Protein AF-A0A7V6WIH4-F1 (afdb_monomer)

Structure (mmCIF, N/CA/C/O backbone):
data_AF-A0A7V6WIH4-F1
#
_entry.id   AF-A0A7V6WIH4-F1
#
loop_
_atom_site.group_PDB
_atom_site.id
_atom_site.type_symbol
_atom_site.label_atom_id
_atom_site.label_alt_id
_atom_site.label_comp_id
_atom_site.label_asym_id
_atom_site.label_entity_id
_atom_site.label_seq_id
_atom_site.pdbx_PDB_ins_code
_atom_site.Cartn_x
_atom_site.Cartn_y
_atom_site.Cartn_z
_atom_site.occupancy
_atom_site.B_iso_or_equiv
_atom_site.auth_seq_id
_atom_site.auth_comp_id
_atom_site.auth_asym_id
_atom_site.auth_atom_id
_atom_site.pdbx_PDB_model_num
ATOM 1 N N . PRO A 1 1 ? -3.253 19.210 -5.381 1.00 38.34 1 PRO A N 1
ATOM 2 C CA . PRO A 1 1 ? -4.485 18.785 -4.675 1.00 38.34 1 PRO A CA 1
ATOM 3 C C . PRO A 1 1 ? -4.181 18.405 -3.219 1.00 38.34 1 PRO A C 1
ATOM 5 O O . PRO A 1 1 ? -3.589 17.361 -2.953 1.00 38.34 1 PRO A O 1
ATOM 8 N N . ILE A 1 2 ? -4.529 19.289 -2.285 1.00 38.56 2 ILE A N 1
ATOM 9 C CA . ILE A 1 2 ? -4.472 19.001 -0.850 1.00 38.56 2 ILE A CA 1
ATOM 10 C C . ILE A 1 2 ? -5.662 18.072 -0.591 1.00 38.56 2 ILE A C 1
ATOM 12 O O . ILE A 1 2 ? -6.798 18.453 -0.852 1.00 38.56 2 ILE A O 1
ATOM 16 N N . ILE A 1 3 ? -5.415 16.820 -0.205 1.00 53.72 3 ILE A N 1
ATOM 17 C CA . ILE A 1 3 ? -6.493 15.865 0.073 1.00 53.72 3 ILE A CA 1
ATOM 18 C C . ILE A 1 3 ? -7.196 16.353 1.342 1.00 53.72 3 ILE A C 1
ATOM 20 O O . ILE A 1 3 ? -6.710 16.119 2.449 1.00 53.72 3 ILE A O 1
ATOM 24 N N . GLU A 1 4 ? -8.306 17.073 1.180 1.00 48.56 4 GLU A N 1
ATOM 25 C CA . GLU A 1 4 ? -9.159 17.480 2.292 1.00 48.56 4 GLU A CA 1
ATOM 26 C C . GLU A 1 4 ? -9.655 16.239 3.027 1.00 48.56 4 GLU A C 1
ATOM 28 O O . GLU A 1 4 ? -10.261 15.315 2.468 1.00 48.56 4 GLU A O 1
ATOM 33 N N . LYS A 1 5 ? -9.331 16.201 4.314 1.00 51.53 5 LYS A N 1
ATOM 34 C CA . LYS A 1 5 ? -9.581 15.076 5.198 1.00 51.53 5 LYS A CA 1
ATOM 35 C C . LYS A 1 5 ? -11.050 15.124 5.619 1.00 51.53 5 LYS A C 1
ATOM 37 O O . LYS A 1 5 ? -11.353 15.592 6.705 1.00 51.53 5 LYS A O 1
ATOM 42 N N . ARG A 1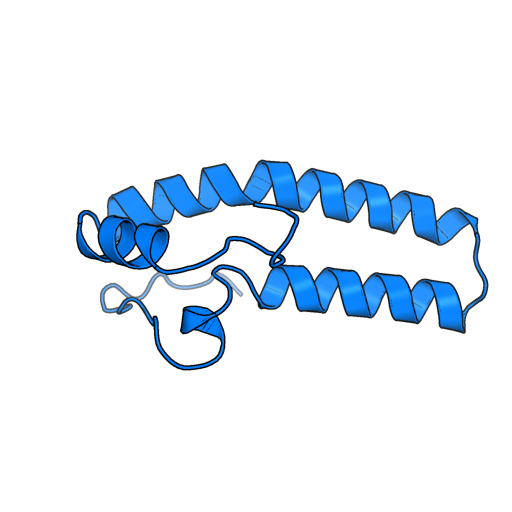 6 ? -11.958 14.666 4.747 1.00 59.22 6 ARG A N 1
ATOM 43 C CA . ARG A 1 6 ? -13.399 14.588 5.061 1.00 59.22 6 ARG A CA 1
ATOM 44 C C . ARG A 1 6 ? -13.584 13.804 6.356 1.00 59.22 6 ARG A C 1
ATOM 46 O O . ARG A 1 6 ? -13.069 12.685 6.446 1.00 59.22 6 ARG A O 1
ATOM 53 N N . GLU A 1 7 ? -14.255 14.386 7.342 1.00 57.81 7 GLU A N 1
ATOM 54 C CA . GLU A 1 7 ? -14.412 13.793 8.674 1.00 57.81 7 GLU A CA 1
ATOM 55 C C . GLU A 1 7 ? -15.180 12.461 8.609 1.00 57.81 7 GLU A C 1
ATOM 57 O O . GLU A 1 7 ? -14.755 11.493 9.240 1.00 57.81 7 GLU A O 1
ATOM 62 N N . ASP A 1 8 ? -16.132 12.340 7.679 1.00 63.50 8 ASP A N 1
ATOM 63 C CA . ASP A 1 8 ? -17.038 11.189 7.510 1.00 63.50 8 ASP A CA 1
ATOM 64 C C . ASP A 1 8 ? -16.498 10.026 6.659 1.00 63.50 8 ASP A C 1
ATOM 66 O O . ASP A 1 8 ? -17.266 9.244 6.088 1.00 63.50 8 ASP A O 1
ATOM 70 N N . GLN A 1 9 ? -15.179 9.889 6.501 1.00 69.25 9 GLN A N 1
ATOM 71 C CA . GLN A 1 9 ? -14.663 8.719 5.785 1.00 69.25 9 GLN A CA 1
ATOM 72 C C . GLN A 1 9 ? -14.953 7.453 6.585 1.00 69.25 9 GLN A C 1
ATOM 74 O O . GLN A 1 9 ? -14.385 7.271 7.656 1.00 69.25 9 GLN A O 1
ATOM 79 N N . LYS A 1 10 ? -15.797 6.578 6.035 1.00 77.44 10 LYS A N 1
ATOM 80 C CA . LYS A 1 10 ? -16.060 5.231 6.552 1.00 77.44 10 LYS A CA 1
ATOM 81 C C . LYS A 1 10 ? -14.987 4.256 6.077 1.00 77.44 10 LYS A C 1
ATOM 83 O O . LYS A 1 10 ? -14.437 4.419 4.984 1.00 77.44 10 LYS A O 1
ATOM 88 N N . LEU A 1 11 ? -14.701 3.234 6.882 1.00 81.12 11 LEU A N 1
ATOM 89 C CA . LEU A 1 11 ? -13.786 2.172 6.486 1.00 81.12 11 LEU A CA 1
ATOM 90 C C . LEU A 1 11 ? -14.466 1.279 5.439 1.00 81.12 11 LEU A C 1
ATOM 92 O O . LEU A 1 11 ? -15.481 0.644 5.708 1.00 81.12 11 LEU A O 1
ATOM 96 N N . ILE A 1 12 ? -13.902 1.223 4.233 1.00 83.44 12 ILE A N 1
ATOM 97 C CA . ILE A 1 12 ? -14.390 0.334 3.175 1.00 83.44 12 ILE A CA 1
ATOM 98 C C . ILE A 1 12 ? -13.647 -0.994 3.286 1.00 83.44 12 ILE A C 1
ATOM 100 O O . ILE A 1 12 ? -12.431 -1.049 3.117 1.00 83.44 12 ILE A O 1
ATOM 104 N N . THR A 1 13 ? -14.390 -2.063 3.563 1.00 82.94 13 THR A N 1
ATOM 105 C CA . THR A 1 13 ? -13.859 -3.425 3.744 1.00 82.94 13 THR A CA 1
ATOM 106 C C . THR A 1 13 ? -14.444 -4.431 2.750 1.00 82.94 13 THR A C 1
ATOM 108 O O . THR A 1 13 ? -14.102 -5.609 2.791 1.00 82.94 13 THR A O 1
ATOM 111 N N . SER A 1 14 ? -15.324 -3.988 1.850 1.00 82.00 14 SER A N 1
ATOM 112 C CA . SER A 1 14 ? -15.997 -4.832 0.864 1.00 82.00 14 SER A CA 1
ATOM 113 C C . SER A 1 14 ? -15.220 -4.939 -0.455 1.00 82.00 14 SER A C 1
ATOM 115 O O . SER A 1 14 ? -14.351 -4.123 -0.776 1.00 82.00 14 SER A O 1
ATOM 117 N N . GLY A 1 15 ? -15.529 -5.978 -1.238 1.00 84.62 15 GLY A N 1
ATOM 118 C CA . GLY A 1 15 ? -14.916 -6.215 -2.547 1.00 84.62 15 GLY A CA 1
ATOM 119 C C . GLY A 1 15 ? -13.420 -6.526 -2.453 1.00 84.62 15 GLY A C 1
ATOM 120 O O . GLY A 1 15 ? -12.995 -7.329 -1.626 1.00 84.62 15 GLY A O 1
ATOM 121 N N . ILE A 1 16 ? -12.613 -5.873 -3.295 1.00 81.44 16 ILE A N 1
ATOM 122 C CA . ILE A 1 16 ? -11.158 -6.097 -3.382 1.00 81.44 16 ILE A CA 1
ATOM 123 C C . ILE A 1 16 ? -10.461 -5.789 -2.045 1.00 81.44 16 ILE A C 1
ATOM 125 O O . ILE A 1 16 ? -9.536 -6.503 -1.656 1.00 81.44 16 ILE A O 1
ATOM 129 N N . TYR A 1 17 ? -10.945 -4.783 -1.308 1.00 82.12 17 TYR A N 1
ATOM 130 C CA . TYR A 1 17 ? -10.424 -4.435 0.018 1.00 82.12 17 TYR A CA 1
ATOM 131 C C . TYR A 1 17 ? -10.667 -5.550 1.052 1.00 82.12 17 TYR A C 1
ATOM 133 O O . TYR A 1 17 ? -9.855 -5.755 1.946 1.00 82.12 17 TYR A O 1
ATOM 141 N N . GLY A 1 18 ? -11.713 -6.365 0.884 1.00 79.25 18 GLY A N 1
ATOM 142 C CA . GLY A 1 18 ? -11.949 -7.548 1.719 1.00 79.25 18 GLY A CA 1
ATOM 143 C C . GLY A 1 18 ? -10.952 -8.689 1.483 1.00 79.25 18 GLY A C 1
ATOM 144 O O . GLY A 1 18 ? -10.798 -9.559 2.333 1.00 79.25 18 GLY A O 1
ATOM 145 N N . MET A 1 19 ? -10.244 -8.689 0.350 1.00 78.38 19 MET A N 1
ATOM 146 C CA . MET A 1 19 ? -9.227 -9.697 0.029 1.00 78.38 19 MET A CA 1
ATOM 147 C C . MET A 1 19 ? -7.818 -9.202 0.385 1.00 78.38 19 MET A C 1
ATOM 149 O O . MET A 1 19 ? -7.011 -9.954 0.942 1.00 78.38 19 MET A O 1
ATOM 153 N N . VAL A 1 20 ? -7.524 -7.933 0.078 1.00 81.56 20 VAL A N 1
ATOM 154 C CA . VAL A 1 20 ? -6.208 -7.302 0.254 1.00 81.56 20 VAL A CA 1
ATOM 155 C C . VAL A 1 20 ? -6.379 -5.889 0.810 1.00 81.56 20 VAL A C 1
ATOM 157 O O . VAL A 1 20 ? -7.121 -5.092 0.248 1.00 81.56 20 VAL A O 1
ATOM 160 N N . ARG A 1 21 ? -5.641 -5.534 1.870 1.00 83.38 21 ARG A N 1
ATOM 161 C CA . ARG A 1 21 ? -5.726 -4.214 2.525 1.00 83.38 21 ARG A CA 1
ATOM 162 C C . ARG A 1 21 ? -5.230 -3.065 1.660 1.00 83.38 21 ARG A C 1
ATOM 164 O O . ARG A 1 21 ? -5.760 -1.961 1.761 1.00 83.38 21 ARG A O 1
ATOM 171 N N . HIS A 1 22 ? -4.225 -3.314 0.824 1.00 85.06 22 HIS A N 1
ATOM 172 C CA . HIS A 1 22 ? -3.613 -2.284 -0.009 1.00 85.06 22 HIS A CA 1
ATOM 173 C C . HIS A 1 22 ? -3.533 -2.667 -1.499 1.00 85.06 22 HIS A C 1
ATOM 175 O O . HIS A 1 22 ? -2.435 -2.795 -2.052 1.00 85.06 22 HIS A O 1
ATOM 181 N N . PRO A 1 23 ? -4.678 -2.803 -2.193 1.00 84.62 23 PRO A N 1
ATOM 182 C CA . PRO A 1 23 ? -4.702 -3.189 -3.603 1.00 84.62 23 PRO A CA 1
ATOM 183 C C . PRO A 1 23 ? -4.057 -2.133 -4.513 1.00 84.62 23 PRO A C 1
ATOM 185 O O . PRO A 1 23 ? -3.452 -2.484 -5.520 1.00 84.62 23 PRO A O 1
ATOM 188 N N . LEU A 1 24 ? -4.104 -0.852 -4.125 1.00 85.62 24 LEU A N 1
ATOM 189 C CA . LEU A 1 24 ? -3.478 0.245 -4.871 1.00 85.62 24 LEU A CA 1
ATOM 190 C C . LEU A 1 24 ? -1.944 0.162 -4.899 1.00 85.62 24 LEU A C 1
ATOM 192 O O . LEU A 1 24 ? -1.321 0.471 -5.916 1.00 85.62 24 LEU A O 1
ATOM 196 N N . TYR A 1 25 ? -1.318 -0.272 -3.801 1.00 87.25 25 TYR A N 1
ATOM 197 C CA . TYR A 1 25 ? 0.132 -0.481 -3.789 1.00 87.25 25 TYR A CA 1
ATOM 198 C C . TYR A 1 25 ? 0.518 -1.655 -4.691 1.00 87.25 25 TYR A C 1
ATOM 200 O O . TYR A 1 25 ? 1.494 -1.557 -5.434 1.00 87.25 25 TYR A O 1
ATOM 208 N N . LEU A 1 26 ? -0.280 -2.730 -4.686 1.00 85.44 26 LEU A N 1
ATOM 209 C CA . LEU A 1 26 ? -0.078 -3.863 -5.586 1.00 85.44 26 LEU A CA 1
ATOM 210 C C . LEU A 1 26 ? -0.222 -3.445 -7.057 1.00 85.44 26 LEU A C 1
ATOM 212 O O . LEU A 1 26 ? 0.650 -3.769 -7.860 1.00 85.44 26 LEU A O 1
ATOM 216 N N . SER A 1 27 ? -1.262 -2.684 -7.413 1.00 88.44 27 SER A N 1
ATOM 217 C CA . SER A 1 27 ? -1.432 -2.200 -8.788 1.00 88.44 27 SER A CA 1
ATOM 218 C C . SER A 1 27 ? -0.279 -1.299 -9.228 1.00 88.44 27 SER A C 1
ATOM 220 O O . SER A 1 27 ? 0.197 -1.433 -10.350 1.00 88.44 27 SER A O 1
ATOM 222 N N . GLY A 1 28 ? 0.223 -0.427 -8.345 1.00 89.50 28 GLY A N 1
ATOM 223 C CA . GLY A 1 28 ? 1.385 0.414 -8.645 1.00 89.50 28 GLY A CA 1
ATOM 224 C C . GLY A 1 28 ? 2.642 -0.406 -8.947 1.00 89.50 28 GLY A C 1
ATOM 225 O O . GLY A 1 28 ? 3.336 -0.134 -9.926 1.00 89.50 28 GLY A O 1
ATOM 226 N N . LEU A 1 29 ? 2.901 -1.456 -8.160 1.00 89.50 29 LEU A N 1
ATOM 227 C CA . LEU A 1 29 ? 4.015 -2.376 -8.408 1.00 89.50 29 LEU A CA 1
ATOM 228 C C . LEU A 1 29 ? 3.843 -3.163 -9.712 1.00 89.50 29 LEU A C 1
ATOM 230 O O . LEU A 1 29 ? 4.814 -3.325 -10.448 1.00 89.50 29 LEU A O 1
ATOM 234 N N . LEU A 1 30 ? 2.625 -3.614 -10.027 1.00 90.38 30 LEU A N 1
ATOM 235 C CA . LEU A 1 30 ? 2.335 -4.319 -11.279 1.00 90.38 30 LEU A CA 1
ATOM 236 C C . LEU A 1 30 ? 2.526 -3.423 -12.505 1.00 90.38 30 LEU A C 1
ATOM 238 O O . LEU A 1 30 ? 3.100 -3.869 -13.494 1.00 90.38 30 LEU A O 1
ATOM 242 N N . ILE A 1 31 ? 2.102 -2.159 -12.433 1.00 92.12 31 ILE A N 1
ATOM 243 C CA . ILE A 1 31 ? 2.318 -1.182 -13.509 1.00 92.12 31 ILE A CA 1
ATOM 244 C C . ILE A 1 31 ? 3.816 -0.944 -13.715 1.00 92.12 31 ILE A C 1
ATOM 246 O O . ILE A 1 31 ? 4.282 -0.973 -14.854 1.00 92.12 31 ILE A O 1
ATOM 250 N N . LEU A 1 32 ? 4.586 -0.760 -12.637 1.00 90.00 32 LEU A N 1
ATOM 251 C CA . LEU A 1 32 ? 6.042 -0.599 -12.727 1.00 90.00 32 LEU A CA 1
ATOM 252 C C . LEU A 1 32 ? 6.710 -1.836 -13.336 1.00 90.00 32 LEU A C 1
ATOM 254 O O . LEU A 1 32 ? 7.502 -1.713 -14.268 1.00 90.00 32 LEU A O 1
ATOM 258 N N . ALA A 1 33 ? 6.346 -3.030 -12.868 1.00 90.75 33 ALA A N 1
ATOM 259 C CA . ALA A 1 33 ? 6.869 -4.282 -13.402 1.00 90.75 33 ALA A CA 1
ATOM 260 C C . ALA A 1 33 ? 6.529 -4.455 -14.892 1.00 90.75 33 ALA A C 1
ATOM 262 O O . ALA A 1 33 ? 7.419 -4.740 -15.692 1.00 90.75 33 ALA A O 1
ATOM 263 N N . GLY A 1 34 ? 5.272 -4.223 -15.285 1.00 92.25 34 GLY A N 1
ATOM 264 C CA . GLY A 1 34 ? 4.838 -4.289 -16.682 1.00 92.25 34 GLY A CA 1
ATOM 265 C C . GLY A 1 34 ? 5.557 -3.272 -17.568 1.00 92.25 34 GLY A C 1
ATOM 266 O O . GLY A 1 34 ? 5.974 -3.609 -18.672 1.00 92.25 34 GLY A O 1
ATOM 267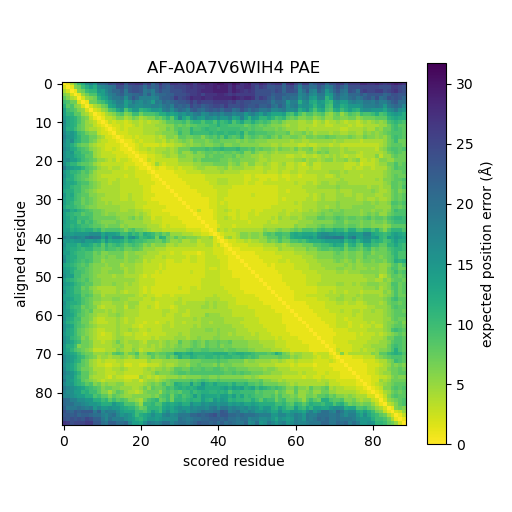 N N . THR A 1 35 ? 5.793 -2.064 -17.053 1.00 91.31 35 THR A N 1
ATOM 268 C CA . THR A 1 35 ? 6.569 -1.024 -17.745 1.00 91.31 35 THR A CA 1
ATOM 269 C C . THR A 1 35 ? 8.013 -1.478 -17.969 1.00 91.31 35 THR A C 1
ATOM 271 O O . THR A 1 35 ? 8.525 -1.380 -19.083 1.00 91.31 35 THR A O 1
ATOM 274 N N . ASN A 1 36 ? 8.666 -2.049 -16.953 1.00 91.75 36 ASN A N 1
ATOM 275 C CA . ASN A 1 36 ? 10.035 -2.555 -17.100 1.00 91.75 36 ASN A CA 1
ATOM 276 C C . ASN A 1 36 ? 10.131 -3.676 -18.138 1.00 91.75 36 ASN A C 1
ATOM 278 O O . ASN A 1 36 ? 11.102 -3.722 -18.891 1.00 91.75 36 ASN A O 1
ATOM 282 N N . ILE A 1 37 ? 9.139 -4.575 -18.163 1.00 92.81 37 ILE A N 1
ATOM 283 C CA . ILE A 1 37 ? 9.063 -5.669 -19.139 1.00 92.81 37 ILE A CA 1
ATOM 284 C C . ILE A 1 37 ? 8.878 -5.097 -20.546 1.00 92.81 37 ILE A C 1
ATOM 286 O O . ILE A 1 37 ? 9.620 -5.474 -21.448 1.00 92.81 37 ILE A O 1
ATOM 290 N N . TYR A 1 38 ? 7.947 -4.155 -20.719 1.00 93.38 38 TYR A N 1
ATOM 291 C CA . TYR A 1 38 ? 7.651 -3.533 -22.011 1.00 93.38 38 TYR A CA 1
ATOM 292 C C . TYR A 1 38 ? 8.871 -2.830 -22.623 1.00 93.38 38 TYR A C 1
ATOM 294 O O . TYR A 1 38 ? 9.151 -2.996 -23.806 1.00 93.38 38 TYR A O 1
ATOM 302 N N . PHE A 1 39 ? 9.636 -2.089 -21.815 1.00 92.06 39 PHE A N 1
ATOM 303 C CA . PHE A 1 39 ? 10.839 -1.388 -22.281 1.00 92.06 39 PHE A CA 1
ATOM 304 C C . PHE A 1 39 ? 12.118 -2.245 -22.251 1.00 92.06 39 PHE A C 1
ATOM 306 O O . PH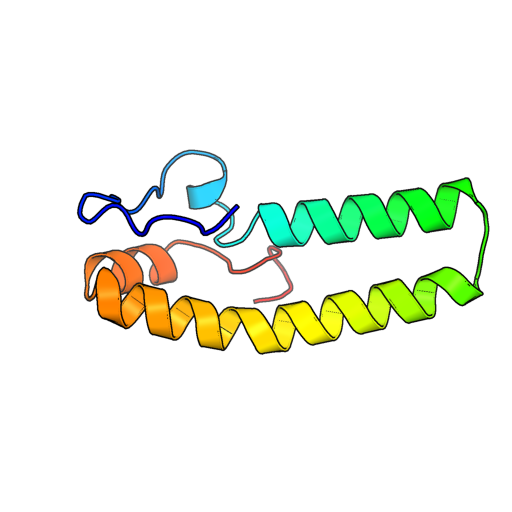E A 1 39 ? 13.170 -1.782 -22.688 1.00 92.06 39 PHE A O 1
ATOM 313 N N . GLY A 1 40 ? 12.073 -3.464 -21.702 1.00 88.69 40 GLY A N 1
ATOM 314 C CA . GLY A 1 40 ? 13.225 -4.372 -21.611 1.00 88.69 40 GLY A CA 1
ATOM 315 C C . GLY A 1 40 ? 14.389 -3.870 -20.739 1.00 88.69 40 GLY A C 1
ATOM 316 O O . GLY A 1 40 ? 15.491 -4.422 -20.792 1.00 88.69 40 GLY A O 1
ATOM 317 N N . SER A 1 41 ? 14.185 -2.823 -19.934 1.00 84.25 41 SER A N 1
ATOM 318 C CA . SER A 1 41 ? 15.264 -2.184 -19.176 1.00 84.25 41 SER A CA 1
ATOM 319 C C . SER A 1 41 ? 15.556 -2.924 -17.872 1.00 84.25 41 SER A C 1
ATOM 321 O O . SER A 1 41 ? 14.791 -2.867 -16.908 1.00 84.25 41 SER A O 1
ATOM 323 N N . LYS A 1 42 ? 16.723 -3.575 -17.806 1.00 84.44 42 LYS A N 1
ATOM 324 C CA . LYS A 1 42 ? 17.209 -4.245 -16.586 1.00 84.44 42 LYS A CA 1
ATOM 325 C C . LYS A 1 42 ? 17.458 -3.262 -15.436 1.00 84.44 42 LYS A C 1
ATOM 327 O O . LYS A 1 42 ? 17.238 -3.607 -14.282 1.00 84.44 42 LYS A O 1
ATOM 332 N N . TRP A 1 43 ? 17.855 -2.028 -15.744 1.00 89.25 43 TRP A N 1
ATOM 333 C CA . TRP A 1 43 ? 18.125 -0.990 -14.744 1.00 89.25 43 TRP A CA 1
ATOM 334 C C . TRP A 1 43 ? 16.854 -0.447 -14.084 1.00 89.25 43 TRP A C 1
ATOM 336 O O . TRP A 1 43 ? 16.874 -0.102 -12.903 1.00 89.25 43 TRP A O 1
ATOM 346 N N . ALA A 1 44 ? 15.727 -0.435 -14.801 1.00 88.81 44 ALA A N 1
ATOM 347 C CA . ALA A 1 44 ? 14.448 0.033 -14.264 1.00 88.81 44 ALA A CA 1
ATOM 348 C C . ALA A 1 44 ? 13.921 -0.851 -13.109 1.00 88.81 44 ALA A C 1
ATOM 350 O O . ALA A 1 44 ? 13.205 -0.378 -12.218 1.00 88.81 44 ALA A O 1
ATOM 351 N N . TRP A 1 45 ? 14.371 -2.110 -13.039 1.00 89.81 45 TRP A N 1
ATOM 352 C CA . TRP A 1 45 ? 14.074 -3.003 -11.918 1.00 89.81 45 TRP A CA 1
ATOM 353 C C . TRP A 1 45 ? 14.641 -2.517 -10.586 1.00 89.81 45 TRP A C 1
ATOM 355 O O . TRP A 1 45 ? 13.996 -2.726 -9.560 1.00 89.81 45 TRP A O 1
ATOM 365 N N . VAL A 1 46 ? 15.772 -1.800 -10.580 1.00 92.75 46 VAL A N 1
ATOM 366 C CA . VAL A 1 46 ? 16.320 -1.196 -9.352 1.00 92.75 46 VAL A CA 1
ATOM 367 C C . VAL A 1 46 ? 15.312 -0.214 -8.752 1.00 92.75 46 VAL A C 1
ATOM 369 O O . VAL A 1 46 ? 15.028 -0.266 -7.556 1.00 92.75 46 VAL A O 1
ATOM 372 N N . GLY A 1 47 ? 14.696 0.621 -9.594 1.00 90.62 47 GLY A N 1
ATOM 373 C CA . GLY A 1 47 ? 13.643 1.546 -9.171 1.00 90.62 47 GLY A CA 1
ATOM 374 C C . GLY A 1 47 ? 12.398 0.826 -8.650 1.00 90.62 47 GLY A C 1
ATOM 375 O O . GLY A 1 47 ? 11.795 1.258 -7.670 1.00 90.62 47 GLY A O 1
ATOM 376 N N . THR A 1 48 ? 12.044 -0.314 -9.245 1.00 90.50 48 THR A N 1
ATOM 377 C CA . THR A 1 48 ? 10.891 -1.120 -8.802 1.00 90.50 48 THR A CA 1
ATOM 378 C C . THR A 1 48 ? 11.137 -1.786 -7.451 1.00 90.50 48 THR A C 1
ATOM 380 O O . THR A 1 48 ? 10.258 -1.760 -6.589 1.00 90.50 48 THR A O 1
ATOM 383 N N . VAL A 1 49 ? 12.342 -2.312 -7.214 1.00 91.06 49 VAL A N 1
ATOM 384 C CA . VAL A 1 49 ? 12.726 -2.844 -5.898 1.00 91.06 49 VAL A CA 1
ATOM 385 C C . VAL A 1 49 ? 12.744 -1.725 -4.855 1.00 91.06 49 VAL A C 1
ATOM 387 O O . VAL A 1 49 ? 12.199 -1.902 -3.766 1.00 91.06 49 VAL A O 1
ATOM 390 N N . ALA A 1 50 ? 13.286 -0.550 -5.188 1.00 92.50 50 ALA A N 1
ATOM 391 C CA . ALA A 1 50 ? 13.263 0.603 -4.291 1.00 92.50 50 ALA A CA 1
ATOM 392 C C . ALA A 1 50 ? 11.823 1.023 -3.935 1.00 92.50 50 ALA A C 1
ATOM 394 O O . ALA A 1 50 ? 11.509 1.223 -2.760 1.00 92.50 50 ALA A O 1
ATOM 395 N N . ALA A 1 51 ? 10.924 1.081 -4.923 1.00 89.62 51 ALA A N 1
ATOM 396 C CA . ALA A 1 51 ? 9.507 1.367 -4.705 1.00 89.62 51 ALA A CA 1
ATOM 397 C C . ALA A 1 51 ? 8.844 0.325 -3.789 1.00 89.62 51 ALA A C 1
ATOM 399 O O . ALA A 1 51 ? 8.112 0.692 -2.868 1.00 89.62 51 ALA A O 1
ATOM 400 N N . MET A 1 52 ? 9.146 -0.963 -3.981 1.00 89.56 52 MET A N 1
ATOM 401 C CA . MET A 1 52 ? 8.655 -2.042 -3.122 1.00 89.56 52 MET A CA 1
ATOM 402 C C . MET A 1 52 ? 9.114 -1.868 -1.668 1.00 89.56 52 MET A C 1
ATOM 404 O O 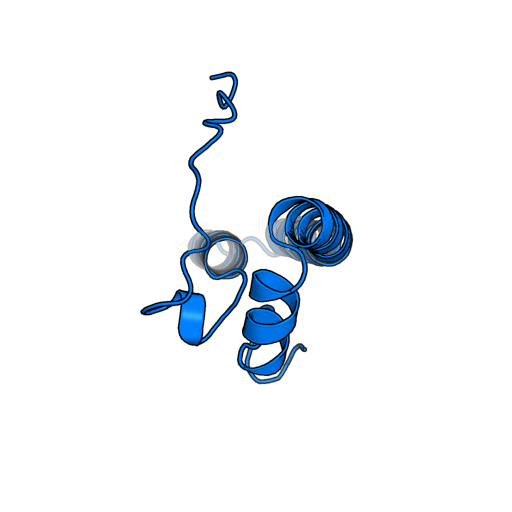. MET A 1 52 ? 8.292 -1.953 -0.755 1.00 89.56 52 MET A O 1
ATOM 408 N N . VAL A 1 53 ? 10.392 -1.554 -1.434 1.00 89.94 53 VAL A N 1
ATOM 409 C CA . VAL A 1 53 ? 10.922 -1.294 -0.083 1.00 89.94 53 VAL A CA 1
ATOM 410 C C . VAL A 1 53 ? 10.231 -0.089 0.560 1.00 89.94 53 VAL A C 1
ATOM 412 O O . VAL A 1 53 ? 9.809 -0.162 1.715 1.00 89.94 53 VAL A O 1
ATOM 415 N N . ILE A 1 54 ? 10.044 1.002 -0.188 1.00 90.19 54 ILE A N 1
ATOM 416 C CA . ILE A 1 54 ? 9.342 2.196 0.306 1.00 90.19 54 ILE A CA 1
ATOM 417 C 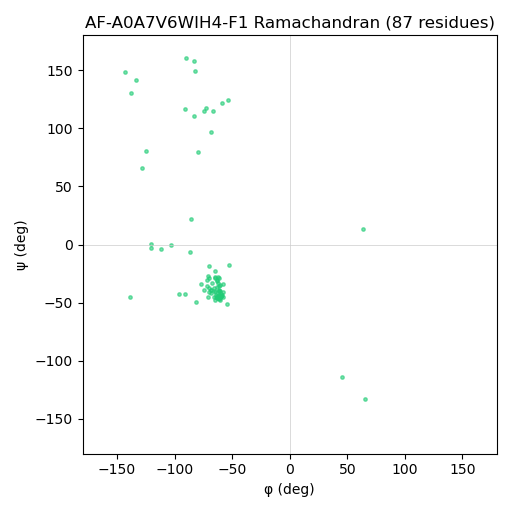C . ILE A 1 54 ? 7.908 1.852 0.720 1.00 90.19 54 ILE A C 1
ATOM 419 O O . ILE A 1 54 ? 7.467 2.272 1.791 1.00 90.19 54 ILE A O 1
ATOM 423 N N . ILE A 1 55 ? 7.187 1.074 -0.091 1.00 87.81 55 ILE A N 1
ATOM 424 C CA . ILE A 1 55 ? 5.821 0.627 0.214 1.00 87.81 55 ILE A CA 1
ATOM 425 C C . ILE A 1 55 ? 5.797 -0.202 1.505 1.00 87.81 55 ILE A C 1
ATOM 427 O O . ILE A 1 55 ? 4.971 0.060 2.382 1.00 87.81 55 ILE A O 1
ATOM 431 N N . LEU A 1 56 ? 6.733 -1.141 1.671 1.00 86.06 56 LEU A N 1
ATOM 432 C CA . LEU A 1 56 ? 6.826 -1.974 2.876 1.00 86.06 56 LEU A CA 1
ATOM 433 C C . LEU A 1 56 ? 7.082 -1.150 4.147 1.00 86.06 56 LEU A C 1
ATOM 435 O O . LEU A 1 56 ? 6.530 -1.466 5.200 1.00 86.06 56 LEU A O 1
ATOM 439 N N . VAL A 1 57 ? 7.859 -0.069 4.053 1.00 88.25 57 VAL A N 1
ATOM 440 C CA . VAL A 1 57 ? 8.101 0.855 5.177 1.00 88.25 57 VAL A CA 1
ATOM 441 C C . VAL A 1 57 ? 6.907 1.788 5.418 1.00 88.25 57 VAL A C 1
ATOM 443 O O . VAL A 1 57 ? 6.604 2.145 6.560 1.00 88.25 57 VAL A O 1
ATOM 446 N N . ARG A 1 58 ? 6.196 2.187 4.358 1.00 87.69 58 ARG A N 1
ATOM 447 C CA . ARG A 1 58 ? 5.055 3.114 4.427 1.00 87.69 58 ARG A CA 1
ATOM 448 C C . ARG A 1 58 ? 3.798 2.476 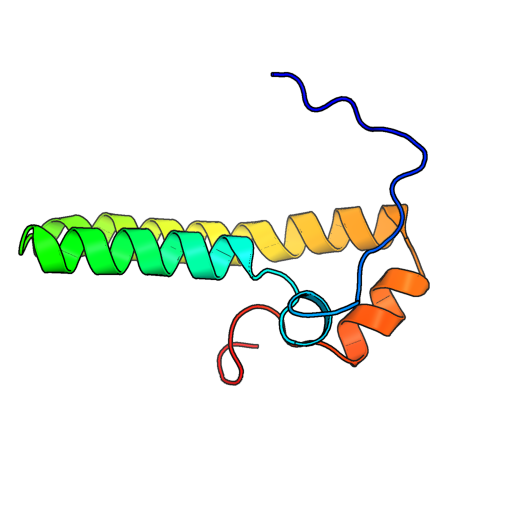5.000 1.00 87.69 58 ARG A C 1
ATOM 450 O O . ARG A 1 58 ? 3.114 3.129 5.789 1.00 87.69 58 ARG A O 1
ATOM 457 N N . ILE A 1 59 ? 3.515 1.223 4.653 1.00 87.12 59 ILE A N 1
ATOM 458 C CA . ILE A 1 59 ? 2.293 0.526 5.074 1.00 87.12 59 ILE A CA 1
ATOM 459 C C . ILE A 1 59 ? 2.108 0.543 6.599 1.00 87.12 59 ILE A C 1
ATOM 461 O O . ILE A 1 59 ? 1.061 1.002 7.046 1.00 87.12 59 ILE A O 1
ATOM 465 N N . PRO A 1 60 ? 3.092 0.167 7.439 1.00 85.88 60 PRO A N 1
ATOM 466 C CA . PRO A 1 60 ? 2.933 0.214 8.893 1.00 85.88 60 PRO A CA 1
ATOM 467 C C . PRO A 1 60 ? 2.598 1.610 9.436 1.00 85.88 60 PRO A C 1
ATOM 469 O O . PRO A 1 60 ? 1.860 1.735 10.414 1.00 85.88 60 PRO A O 1
ATOM 472 N N . LEU A 1 61 ? 3.132 2.670 8.819 1.00 87.38 61 LEU A N 1
ATOM 473 C CA . LEU A 1 61 ? 2.840 4.052 9.209 1.00 87.38 61 LEU A CA 1
ATOM 474 C C . LEU A 1 61 ? 1.402 4.438 8.854 1.00 87.38 61 LEU A C 1
ATO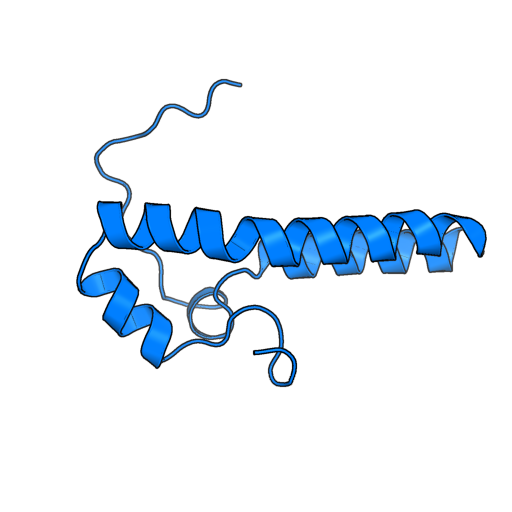M 476 O O . LEU A 1 61 ? 0.752 5.161 9.610 1.00 87.38 61 LEU A O 1
ATOM 480 N N . GLU A 1 62 ? 0.905 3.957 7.721 1.00 86.00 62 GLU A N 1
ATOM 481 C CA . GLU A 1 62 ? -0.475 4.151 7.293 1.00 86.00 62 GLU A CA 1
ATOM 482 C C . GLU A 1 62 ? -1.449 3.344 8.158 1.00 86.00 62 GLU A C 1
ATOM 484 O O . GLU A 1 62 ? -2.409 3.911 8.678 1.00 86.00 62 GLU A O 1
ATOM 489 N N . GLU A 1 63 ? -1.145 2.074 8.440 1.00 86.62 63 GLU A N 1
ATOM 490 C CA . GLU A 1 63 ? -1.940 1.238 9.345 1.00 86.62 63 GLU A CA 1
ATOM 491 C C . GLU A 1 63 ? -2.051 1.868 10.738 1.00 86.62 63 GLU A C 1
ATOM 493 O O . GLU A 1 63 ? -3.134 1.882 11.312 1.00 86.62 63 GLU A O 1
ATOM 498 N N . LYS A 1 64 ? -0.972 2.452 11.277 1.00 87.06 64 LYS A N 1
ATOM 499 C CA . LYS A 1 64 ? -1.023 3.181 12.559 1.00 87.06 64 LYS A CA 1
ATOM 500 C C . LYS A 1 64 ? -1.990 4.368 12.512 1.00 87.06 64 LYS A C 1
ATOM 502 O O . LYS A 1 64 ? -2.716 4.603 13.477 1.00 87.06 64 LYS A O 1
ATOM 507 N N . LYS A 1 65 ? -2.024 5.110 11.401 1.00 86.62 65 LYS A N 1
ATOM 508 C CA . LYS A 1 65 ? -2.968 6.225 11.210 1.00 86.62 65 LYS A CA 1
ATOM 509 C C . LYS A 1 65 ? -4.407 5.724 11.092 1.00 86.62 65 LYS A C 1
ATOM 511 O O . LYS A 1 65 ? -5.300 6.353 11.655 1.00 86.62 65 LYS A O 1
ATOM 516 N N . LEU A 1 66 ? -4.621 4.600 10.410 1.00 86.19 66 LEU A N 1
ATOM 517 C CA . LEU A 1 66 ? -5.934 3.972 10.262 1.00 86.19 66 LEU A CA 1
ATOM 518 C C . LEU A 1 66 ? -6.440 3.408 11.594 1.00 86.19 66 LEU A C 1
ATOM 520 O O . LEU A 1 66 ? -7.586 3.660 11.943 1.00 86.19 66 LEU A O 1
ATOM 524 N N . ILE A 1 67 ? -5.581 2.769 12.394 1.00 87.62 67 ILE A N 1
ATOM 525 C CA . ILE A 1 67 ? -5.911 2.349 13.766 1.00 87.62 67 ILE A CA 1
ATOM 526 C C . ILE A 1 67 ? -6.286 3.563 14.619 1.00 87.62 67 ILE A C 1
ATOM 528 O O . ILE A 1 67 ? -7.289 3.521 15.315 1.00 87.62 67 ILE A O 1
ATOM 532 N N . LYS A 1 68 ? -5.536 4.671 14.547 1.00 86.56 68 LYS A N 1
ATOM 533 C CA . LYS A 1 68 ? -5.868 5.885 15.313 1.00 86.56 68 LYS A CA 1
ATOM 534 C C . LYS A 1 68 ? -7.224 6.488 14.916 1.00 86.56 68 LYS A C 1
ATOM 536 O O . LYS A 1 68 ? -7.843 7.161 15.731 1.00 86.56 68 LYS A O 1
ATOM 541 N N . ARG A 1 69 ? -7.658 6.289 13.668 1.00 84.75 69 ARG A N 1
ATOM 542 C CA . ARG A 1 69 ? -8.895 6.870 13.130 1.00 84.75 69 ARG A CA 1
ATOM 543 C C . ARG A 1 69 ? -10.120 5.975 13.324 1.00 84.75 69 ARG A C 1
ATOM 545 O O . ARG A 1 69 ? -11.179 6.480 13.661 1.00 84.75 69 ARG A O 1
ATOM 552 N N . PHE A 1 70 ? -9.964 4.677 13.093 1.00 85.44 70 PHE A N 1
ATOM 553 C CA . PHE A 1 70 ? -11.051 3.695 13.034 1.00 85.44 70 PHE A CA 1
ATOM 554 C C . PHE A 1 70 ? -11.020 2.693 14.198 1.00 85.44 70 PHE A C 1
ATOM 556 O O . PHE A 1 70 ? -11.901 1.844 14.315 1.00 85.44 70 PHE A O 1
ATOM 563 N N . SER A 1 71 ? -9.998 2.765 15.057 1.00 86.06 71 SER A N 1
ATOM 564 C CA . SER A 1 71 ? -9.850 1.978 16.284 1.00 86.06 71 SER A CA 1
ATOM 565 C C . SER A 1 71 ? -10.173 0.491 16.074 1.00 86.06 71 SER A C 1
ATOM 567 O O . SER A 1 71 ? -9.469 -0.206 15.336 1.00 86.06 71 SER A O 1
ATOM 569 N N . GLN A 1 72 ? -11.245 -0.002 16.700 1.00 84.44 72 GLN A N 1
ATOM 570 C CA . GLN A 1 72 ? -11.615 -1.415 16.715 1.00 84.44 72 GLN A CA 1
ATOM 571 C C . GLN A 1 72 ? -12.111 -1.935 15.358 1.00 84.44 72 GLN A C 1
ATOM 573 O O . GLN A 1 72 ? -11.922 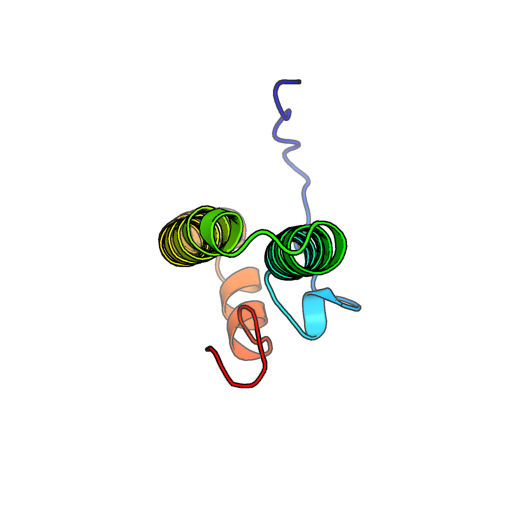-3.115 15.048 1.00 84.44 72 GLN A O 1
ATOM 578 N N . GLU A 1 73 ? -12.698 -1.067 14.531 1.00 84.44 73 GLU A N 1
ATOM 579 C CA . GLU A 1 73 ? -13.203 -1.423 13.201 1.00 84.44 73 GLU A CA 1
ATOM 580 C C . GLU A 1 73 ? -12.042 -1.856 12.294 1.00 84.44 73 GLU A C 1
ATOM 582 O O . GLU A 1 73 ? -12.072 -2.926 11.682 1.00 84.44 73 GLU A O 1
ATOM 587 N N . TYR A 1 74 ? -10.939 -1.099 12.319 1.00 85.31 74 TYR A N 1
ATOM 588 C CA . TYR A 1 74 ? -9.738 -1.432 11.554 1.00 85.31 74 TYR A CA 1
ATOM 589 C C . TYR A 1 74 ? -8.984 -2.640 12.114 1.00 85.31 74 TYR A C 1
ATOM 591 O O . TYR A 1 74 ? -8.443 -3.439 11.350 1.00 85.31 74 TYR A O 1
ATOM 599 N N . ILE A 1 75 ? -8.952 -2.811 13.440 1.00 84.38 75 ILE A N 1
ATOM 600 C CA . ILE A 1 75 ? -8.345 -3.999 14.062 1.00 84.38 75 ILE A CA 1
ATOM 601 C C . ILE A 1 75 ? -9.091 -5.264 13.622 1.00 84.38 75 ILE A C 1
ATOM 603 O O . ILE A 1 75 ? -8.454 -6.258 13.268 1.00 84.38 75 ILE A O 1
ATOM 607 N N . SER A 1 76 ? -10.424 -5.217 13.601 1.00 85.25 76 SER A N 1
ATOM 608 C CA . SER A 1 76 ? -11.270 -6.332 13.162 1.00 85.25 76 SER A CA 1
ATOM 609 C C . SER A 1 76 ? -11.083 -6.614 11.674 1.00 85.25 76 SER A C 1
ATOM 611 O O . SER A 1 76 ? -10.860 -7.760 11.289 1.00 85.25 76 SER A O 1
ATOM 613 N N . TYR A 1 77 ? -11.059 -5.574 10.841 1.00 84.56 77 TYR A N 1
ATOM 614 C CA . TYR A 1 77 ? -10.757 -5.689 9.414 1.00 84.56 77 TYR A CA 1
ATOM 615 C C . TYR A 1 77 ? -9.380 -6.316 9.150 1.00 84.56 77 TYR A C 1
ATOM 617 O O . TYR A 1 77 ? -9.258 -7.253 8.360 1.00 84.56 77 TYR A O 1
ATOM 625 N N . ARG A 1 78 ? -8.342 -5.875 9.870 1.00 83.38 78 ARG A N 1
ATOM 626 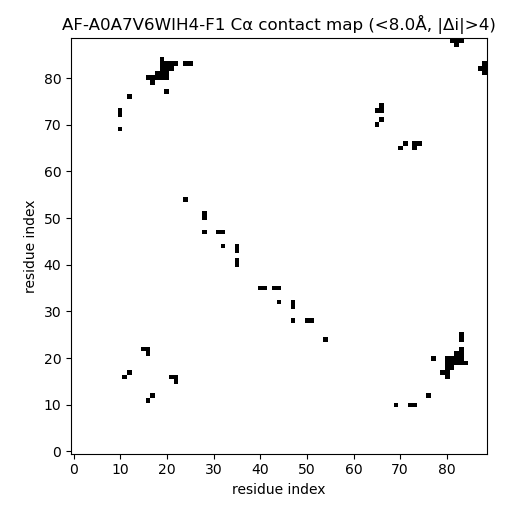C CA . ARG A 1 78 ? -6.973 -6.395 9.742 1.00 83.38 78 ARG A CA 1
ATOM 627 C C . ARG A 1 78 ? -6.855 -7.886 10.081 1.00 83.38 78 ARG A C 1
ATOM 629 O O . ARG A 1 78 ? -5.963 -8.541 9.551 1.00 83.38 78 ARG A O 1
ATOM 636 N N . ARG A 1 79 ? -7.715 -8.426 10.952 1.00 81.31 79 ARG A N 1
ATOM 637 C CA . ARG A 1 79 ? -7.719 -9.864 11.289 1.00 81.31 79 ARG A CA 1
ATOM 638 C C . ARG A 1 79 ? -8.225 -10.746 10.149 1.00 81.31 79 ARG A C 1
ATOM 640 O O . ARG A 1 79 ? -7.813 -11.895 10.063 1.00 81.31 79 ARG A O 1
ATOM 647 N N . HIS A 1 80 ? -9.082 -10.209 9.285 1.00 77.44 80 HIS A N 1
ATOM 648 C CA . HIS A 1 80 ? -9.744 -10.967 8.222 1.00 77.44 80 HIS A CA 1
ATOM 649 C C . HIS A 1 80 ? -9.134 -10.721 6.835 1.00 77.44 80 HIS A C 1
ATOM 651 O O . HIS A 1 80 ? -9.586 -11.313 5.861 1.00 77.44 80 HIS A O 1
ATOM 657 N N . THR A 1 81 ? -8.109 -9.866 6.725 1.00 75.25 81 THR A N 1
ATOM 658 C CA . THR A 1 81 ? -7.567 -9.413 5.435 1.00 75.25 81 THR A CA 1
ATOM 659 C C . THR A 1 81 ? -6.042 -9.463 5.373 1.00 75.25 81 THR A C 1
ATOM 661 O O . THR A 1 81 ? -5.324 -9.130 6.323 1.00 75.25 81 THR A O 1
ATOM 664 N N . LYS A 1 82 ? -5.509 -9.850 4.213 1.00 75.88 82 LYS A N 1
ATOM 665 C CA . LYS A 1 82 ? -4.059 -9.897 3.958 1.00 75.88 82 LYS A CA 1
ATOM 666 C C . LYS A 1 82 ? -3.538 -8.520 3.551 1.00 75.88 82 LYS A C 1
ATOM 668 O O . LYS A 1 82 ? -4.324 -7.662 3.152 1.00 75.88 82 LYS A O 1
ATOM 673 N N . ARG A 1 83 ? -2.244 -8.241 3.712 1.00 69.19 83 ARG A N 1
ATOM 674 C CA . ARG A 1 83 ? -1.718 -6.872 3.577 1.00 69.19 83 ARG A CA 1
ATOM 675 C C . ARG A 1 83 ? -1.484 -6.500 2.110 1.00 69.19 83 ARG A C 1
ATOM 677 O O . ARG A 1 83 ? -1.971 -5.454 1.680 1.00 69.19 83 ARG A O 1
ATOM 684 N N . ILE A 1 84 ? -0.792 -7.356 1.349 1.00 61.84 84 ILE A N 1
ATOM 685 C CA . ILE A 1 84 ? -0.462 -7.103 -0.072 1.00 61.84 84 ILE A CA 1
ATOM 686 C C . ILE A 1 84 ? -0.626 -8.350 -0.956 1.00 61.84 84 ILE A C 1
ATOM 688 O O . ILE A 1 84 ? -1.206 -8.252 -2.034 1.00 61.84 84 ILE A O 1
ATOM 692 N N . LEU A 1 85 ? -0.148 -9.522 -0.530 1.00 58.25 85 LEU A N 1
ATOM 693 C CA . LEU A 1 85 ? -0.204 -10.757 -1.325 1.00 58.25 85 LEU A CA 1
ATOM 694 C C . LEU A 1 85 ? -0.466 -11.961 -0.415 1.00 58.25 85 LEU A C 1
ATOM 696 O O . LEU A 1 85 ? 0.020 -11.971 0.714 1.00 58.25 85 LEU A O 1
ATOM 700 N N . PRO A 1 86 ? -1.157 -13.019 -0.887 1.00 50.16 86 PRO A N 1
ATOM 701 C CA . PRO A 1 86 ? -1.432 -14.219 -0.102 1.00 50.16 86 PRO A CA 1
ATOM 702 C C . PRO A 1 86 ? -0.227 -14.907 0.557 1.00 50.16 86 PRO A C 1
ATOM 704 O O . PRO A 1 86 ? -0.465 -15.671 1.493 1.00 50.16 86 PRO A O 1
ATOM 707 N N . TRP A 1 87 ? 0.996 -14.609 0.101 1.00 50.22 87 TRP A N 1
ATOM 708 C CA . TRP A 1 87 ? 2.282 -15.150 0.562 1.00 50.22 87 TRP A CA 1
ATOM 709 C C . TRP A 1 87 ? 3.277 -14.099 1.093 1.00 50.22 87 TRP A C 1
ATOM 711 O O . TRP A 1 87 ? 4.347 -14.459 1.571 1.00 50.22 87 TRP A O 1
ATOM 721 N N . ILE A 1 88 ? 2.942 -12.807 1.036 1.00 49.97 88 ILE A N 1
ATOM 722 C CA . ILE A 1 88 ? 3.778 -11.723 1.571 1.00 49.97 88 ILE A CA 1
ATOM 723 C C . ILE A 1 88 ? 2.896 -10.938 2.546 1.00 49.97 88 ILE A C 1
ATOM 725 O O . ILE A 1 88 ? 2.327 -9.920 2.162 1.00 49.97 88 ILE A O 1
ATOM 729 N N . PHE A 1 89 ? 2.768 -11.491 3.764 1.00 50.25 89 PHE A N 1
ATOM 730 C CA . PHE A 1 89 ? 2.027 -11.002 4.947 1.00 50.25 89 PHE A CA 1
ATOM 731 C C . PHE A 1 89 ? 0.582 -10.497 4.736 1.00 50.25 89 PHE A C 1
ATOM 733 O O . PHE A 1 89 ? 0.327 -9.517 4.006 1.00 50.25 89 PHE A O 1
#

Nearest PDB structures (foldseek):
  7qho-assembly1_T  TM=6.117E-01  e=3.252E+00  Corynebacterium glutamicum ATCC 13032

Sequence (89 aa):
PIIEKREDQKLITSGIYGMVRHPLYLSGLLILAGTNIYFGSKWAWVGTVAAMVIILVRIPLEEKKLIKRFSQEYISYRRHTKRILPWIF

Solvent-accessible surface area (backbone atoms only — not comparable to full-atom values): 5267 Å² total; per-residue (Å²): 134,83,82,76,80,63,86,82,70,74,89,77,55,66,72,70,38,40,60,20,68,37,58,67,60,49,51,53,52,50,52,49,52,50,49,30,60,75,69,67,40,74,71,51,48,57,58,48,53,52,49,51,53,52,48,65,63,46,48,62,59,50,52,53,52,44,36,75,71,47,43,68,62,42,56,55,51,55,76,69,32,35,45,64,39,103,86,56,87

Radius of gyration: 15.35 Å; Cα contacts (8 Å, |Δi|>4): 49; chains: 1; bounding box: 35×34×39 Å

Secondary structure (DSSP, 8-state):
------TT-PPP-STHHHHBS-HHHHHHHHHHHHHHHHHT-TTHHHHHHHHHHHHHHHHHHHHHHHHHHHHHHHHHHHHHSBSSBTTB-

Foldseek 3Di:
DPPPPPLPDDDDCDDPCVAAVCVVLLVVLVVQVVVCVVVVDPVSVVVSVVSVVVCVVVQVVVLVVVCVNVPVVSVVSVVRYHHHDPPPD

Mean predicted aligned error: 7.4 Å

pLDDT: mean 80.64, std 13.39, range [38.34, 93.38]